Protein AF-A0A7C7IKS2-F1 (afdb_monomer)

pLDDT: mean 81.07, std 10.81, range [49.5, 95.81]

Foldseek 3Di:
DDPVVVVVCVVCVVLVQVLLCVLCVVVVKHKDWDAKDFCFPVQPPPPPPAHDAHDPVSVCVVDPPGDDTQKMKTWMWIDDDHDIWIKIWMDGPVQQFWGKIDTVVVRDIDTTRHPDSDNVVCVRVSVVVVVD

Solvent-accessible surface area (backbone atoms only — not comparable to full-atom values): 7501 Å² total; per-residue (Å²): 96,61,73,64,57,58,50,50,49,66,70,42,45,62,61,55,54,49,44,54,40,51,50,35,47,78,68,70,26,47,64,42,85,63,21,28,32,64,35,26,83,94,37,60,94,57,83,72,91,58,56,79,29,78,43,74,66,56,39,50,70,75,49,68,88,72,74,44,63,51,33,39,33,43,28,30,43,36,36,46,97,93,48,77,49,48,32,37,42,36,43,45,61,91,42,88,40,38,49,28,36,34,35,66,90,72,78,45,71,46,75,37,87,48,74,69,90,46,76,75,54,42,51,55,49,44,57,60,63,68,74,106

Mean predicted aligned error: 6.51 Å

Radius of gyration: 14.36 Å; Cα contacts (8 Å, |Δi|>4): 224; chains: 1; bounding box: 30×31×38 Å

Sequence (132 aa):
MSKQFENWLKEQDQAIREGVITKATTHNVDVKFAGYYFEDHNLWGSTGGGPVYKSFSDYDEQVPNMMFIEHVRYWFKLSYDEREFMASVHIYEASANNILFSIEELAESSVIKDKVVSESTFETFEQLLLKK

Structure (mmCIF, N/CA/C/O backbone):
data_AF-A0A7C7IKS2-F1
#
_entry.id   AF-A0A7C7IKS2-F1
#
loop_
_atom_site.group_PDB
_atom_site.id
_atom_site.type_symbol
_atom_site.label_atom_id
_atom_site.label_alt_id
_atom_site.label_comp_id
_atom_site.label_asym_id
_atom_site.label_entity_id
_atom_site.label_seq_id
_atom_site.pdbx_PDB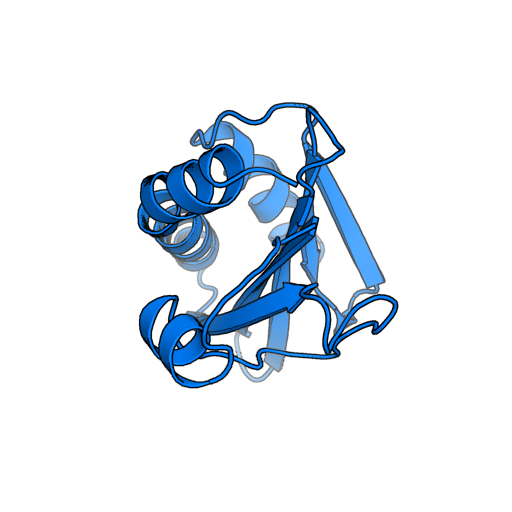_ins_code
_atom_site.Cartn_x
_atom_site.Cartn_y
_atom_site.Cartn_z
_atom_site.occupancy
_atom_site.B_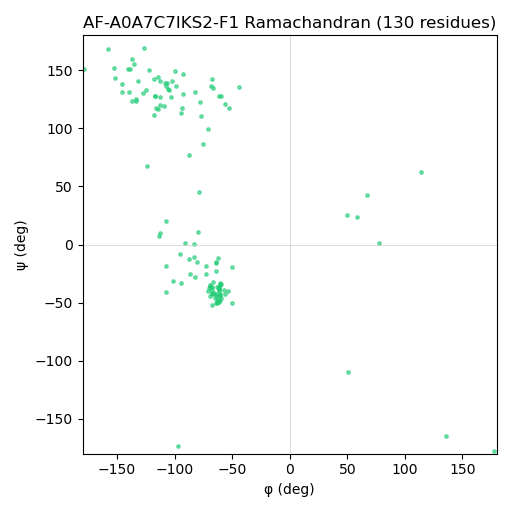iso_or_equiv
_atom_site.auth_seq_id
_atom_site.auth_comp_id
_atom_site.auth_asym_id
_atom_site.auth_atom_id
_atom_site.pdbx_PDB_model_num
ATOM 1 N N . MET A 1 1 ? 7.324 2.425 -19.497 1.00 52.69 1 MET A N 1
ATOM 2 C CA . MET A 1 1 ? 7.471 3.171 -18.231 1.00 52.69 1 MET A CA 1
ATOM 3 C C . MET A 1 1 ? 8.576 2.518 -17.386 1.00 52.69 1 MET A C 1
ATOM 5 O O . MET A 1 1 ? 8.955 1.397 -17.708 1.00 52.69 1 MET A O 1
ATOM 9 N N . SER A 1 2 ? 9.305 3.259 -16.548 1.00 63.44 2 SER A N 1
ATOM 10 C CA . SER A 1 2 ? 10.742 2.989 -16.316 1.00 63.44 2 SER A CA 1
ATOM 11 C C . SER A 1 2 ? 11.035 2.057 -15.130 1.00 63.44 2 SER A C 1
ATOM 13 O O . SER A 1 2 ? 10.409 2.157 -14.081 1.00 63.44 2 SER A O 1
ATOM 15 N N . LYS A 1 3 ? 12.095 1.238 -15.228 1.00 75.38 3 LYS A N 1
ATOM 16 C CA . LYS A 1 3 ? 12.671 0.497 -14.080 1.00 75.38 3 LYS A CA 1
ATOM 17 C C . LYS A 1 3 ? 12.944 1.379 -12.850 1.00 75.38 3 LYS A C 1
ATOM 19 O O . LYS A 1 3 ? 13.105 0.867 -11.750 1.00 75.38 3 LYS A O 1
ATOM 24 N N . GLN A 1 4 ? 13.028 2.700 -13.024 1.00 80.75 4 GLN A N 1
ATOM 25 C CA . GLN A 1 4 ? 13.237 3.639 -11.925 1.00 80.75 4 GLN A CA 1
ATOM 26 C C . GLN A 1 4 ? 12.027 3.702 -10.988 1.00 80.75 4 GLN A C 1
ATOM 28 O O . GLN A 1 4 ? 12.226 3.766 -9.780 1.00 80.75 4 GLN A O 1
ATOM 33 N N . PHE A 1 5 ? 10.795 3.649 -11.508 1.00 82.50 5 PHE A N 1
ATOM 34 C CA . PHE A 1 5 ? 9.600 3.687 -10.663 1.00 82.50 5 PHE A CA 1
ATOM 35 C C . PHE A 1 5 ? 9.443 2.405 -9.847 1.00 82.50 5 PHE A C 1
ATOM 37 O O . PHE A 1 5 ? 9.214 2.467 -8.645 1.00 82.50 5 PHE A O 1
ATOM 44 N N . GLU A 1 6 ? 9.649 1.250 -10.476 1.00 82.69 6 GLU A N 1
ATOM 45 C CA . GLU A 1 6 ? 9.646 -0.043 -9.790 1.00 82.69 6 GLU A CA 1
ATOM 46 C C . GLU A 1 6 ? 10.716 -0.106 -8.688 1.00 82.69 6 GLU A C 1
ATOM 48 O O . GLU A 1 6 ? 10.420 -0.503 -7.563 1.00 82.69 6 GLU A O 1
ATOM 53 N N . ASN A 1 7 ? 11.943 0.340 -8.977 1.00 85.62 7 ASN A N 1
ATOM 54 C CA . ASN A 1 7 ? 13.006 0.402 -7.974 1.00 85.62 7 ASN A CA 1
ATOM 55 C C . ASN A 1 7 ? 12.636 1.333 -6.816 1.00 85.62 7 ASN A C 1
ATOM 57 O O . ASN A 1 7 ? 12.790 0.956 -5.660 1.00 85.62 7 ASN A O 1
ATOM 61 N N . TRP A 1 8 ? 12.091 2.514 -7.115 1.00 86.38 8 TRP A N 1
ATOM 62 C CA . TRP A 1 8 ? 11.614 3.435 -6.088 1.00 86.38 8 TRP A CA 1
ATOM 63 C C . TRP A 1 8 ? 10.504 2.805 -5.233 1.00 86.38 8 TRP A C 1
ATOM 65 O O . TRP A 1 8 ? 10.545 2.903 -4.011 1.00 86.38 8 TRP A O 1
ATOM 75 N N . LEU A 1 9 ? 9.550 2.087 -5.836 1.00 87.44 9 LEU A N 1
ATOM 76 C CA . LEU A 1 9 ? 8.518 1.355 -5.096 1.00 87.44 9 LEU A CA 1
ATOM 77 C C . LEU A 1 9 ? 9.117 0.288 -4.176 1.00 87.44 9 LEU A C 1
ATOM 79 O O . LEU A 1 9 ? 8.702 0.182 -3.023 1.00 87.44 9 LEU A O 1
ATOM 83 N N . LYS A 1 10 ? 10.110 -0.466 -4.660 1.00 87.88 10 LYS A N 1
ATOM 84 C CA . LYS A 1 10 ? 10.846 -1.458 -3.862 1.00 87.88 10 LYS A CA 1
ATOM 85 C C . LYS A 1 10 ? 11.582 -0.799 -2.686 1.00 87.88 10 LYS A C 1
ATOM 87 O O . LYS A 1 10 ? 11.591 -1.359 -1.595 1.00 87.88 10 LYS A O 1
ATOM 92 N N . GLU A 1 11 ? 12.139 0.398 -2.875 1.00 88.94 11 GLU A N 1
ATOM 93 C CA . GLU A 1 11 ? 12.786 1.184 -1.812 1.00 88.94 11 GLU A CA 1
ATOM 94 C C . GLU A 1 11 ? 11.787 1.735 -0.778 1.00 88.94 11 GLU A C 1
ATOM 96 O O . GLU A 1 11 ? 12.094 1.763 0.412 1.00 88.94 11 GLU A O 1
ATOM 101 N N . GLN A 1 12 ? 10.592 2.162 -1.204 1.00 88.00 12 GLN A N 1
ATOM 102 C CA . GLN A 1 12 ? 9.570 2.739 -0.317 1.00 88.00 12 GLN A CA 1
ATOM 103 C C . GLN A 1 12 ? 8.636 1.704 0.326 1.00 88.00 12 GLN A C 1
ATOM 105 O O . GLN A 1 12 ? 7.892 2.042 1.247 1.00 88.00 12 GLN A O 1
ATOM 110 N N . ASP A 1 13 ? 8.651 0.456 -0.143 1.00 90.62 13 ASP A N 1
ATOM 111 C CA . ASP A 1 13 ? 7.687 -0.585 0.222 1.00 90.62 13 ASP A CA 1
ATOM 112 C C . ASP A 1 13 ? 7.499 -0.740 1.736 1.00 90.62 13 ASP A C 1
ATOM 114 O O . ASP A 1 13 ? 6.372 -0.725 2.239 1.00 90.62 13 ASP A O 1
ATOM 118 N N . GLN A 1 14 ? 8.606 -0.860 2.469 1.00 91.19 14 GLN A N 1
ATOM 119 C CA . GLN A 1 14 ? 8.561 -1.020 3.917 1.00 91.19 14 GLN A CA 1
ATOM 120 C C . GLN A 1 14 ? 7.985 0.228 4.595 1.00 91.19 14 GLN A C 1
ATOM 122 O O . GLN A 1 14 ? 7.083 0.099 5.419 1.00 91.19 14 GLN A O 1
ATOM 127 N N . ALA A 1 15 ? 8.440 1.423 4.208 1.00 89.81 15 ALA A N 1
ATOM 128 C CA . ALA A 1 15 ? 7.976 2.681 4.789 1.00 89.81 15 ALA A CA 1
ATOM 129 C C . ALA A 1 15 ? 6.468 2.900 4.568 1.00 89.81 15 ALA A C 1
ATOM 131 O O . ALA A 1 15 ? 5.764 3.320 5.485 1.00 89.81 15 ALA A O 1
ATOM 132 N N . ILE A 1 16 ? 5.950 2.560 3.381 1.00 90.31 16 ILE A N 1
ATOM 133 C CA . ILE A 1 16 ? 4.514 2.630 3.071 1.00 90.31 16 ILE A CA 1
ATOM 134 C C . ILE A 1 16 ? 3.724 1.664 3.959 1.00 90.31 16 ILE A C 1
ATOM 136 O O . ILE A 1 16 ? 2.741 2.066 4.586 1.00 90.31 16 ILE A O 1
ATOM 140 N N . ARG A 1 17 ? 4.152 0.396 4.035 1.00 93.38 17 ARG A N 1
ATOM 141 C CA . ARG A 1 17 ? 3.458 -0.629 4.830 1.00 93.38 17 ARG A CA 1
ATOM 142 C C . ARG A 1 17 ? 3.466 -0.294 6.317 1.00 93.38 17 ARG A C 1
ATOM 144 O O . ARG A 1 17 ? 2.414 -0.324 6.953 1.00 93.38 17 ARG A O 1
ATOM 151 N N . GLU A 1 18 ? 4.627 0.046 6.862 1.00 91.94 18 GLU A N 1
ATOM 152 C CA . GLU A 1 18 ? 4.785 0.357 8.282 1.00 91.94 18 GLU A CA 1
ATOM 153 C C . GLU A 1 18 ? 4.084 1.655 8.673 1.00 91.94 18 GLU A C 1
ATOM 155 O O . GLU A 1 18 ? 3.488 1.706 9.747 1.00 91.94 18 GLU A O 1
ATOM 160 N N . GLY A 1 19 ? 4.084 2.678 7.816 1.00 89.94 19 GLY A N 1
ATOM 161 C CA . GLY A 1 19 ? 3.396 3.934 8.103 1.00 89.94 19 GLY A CA 1
ATOM 162 C C . GLY A 1 19 ? 1.880 3.768 8.216 1.00 89.94 19 GLY A C 1
ATOM 163 O O . GLY A 1 19 ? 1.283 4.245 9.184 1.00 89.94 19 GLY A O 1
ATOM 164 N N . VAL A 1 20 ? 1.260 3.011 7.300 1.00 90.56 20 VAL A N 1
ATOM 165 C CA . VAL A 1 20 ? -0.171 2.659 7.391 1.00 90.56 20 VAL A CA 1
ATOM 166 C C . VAL A 1 20 ? -0.450 1.843 8.648 1.00 90.56 20 VAL A C 1
ATOM 168 O O . VAL A 1 20 ? -1.384 2.156 9.387 1.00 90.56 20 VAL A O 1
ATOM 171 N N . ILE A 1 21 ? 0.367 0.815 8.910 1.00 92.44 21 ILE A N 1
ATOM 172 C CA . ILE A 1 21 ? 0.182 -0.068 10.066 1.00 92.44 21 ILE A CA 1
ATOM 173 C C . ILE A 1 21 ? 0.277 0.726 11.373 1.00 92.44 21 ILE A C 1
ATOM 175 O O . ILE A 1 21 ? -0.594 0.621 12.236 1.00 92.44 21 ILE A O 1
ATOM 179 N N . THR A 1 22 ? 1.307 1.559 11.497 1.00 90.88 22 THR A N 1
ATOM 180 C CA . THR A 1 22 ? 1.567 2.370 12.688 1.00 90.88 22 THR A CA 1
ATOM 181 C C . THR A 1 22 ? 0.415 3.332 12.942 1.00 90.88 22 THR A C 1
ATOM 183 O O . THR A 1 22 ? -0.122 3.348 14.047 1.00 90.88 22 THR A O 1
ATOM 186 N N . LYS A 1 23 ? -0.025 4.076 11.918 1.00 89.69 23 LYS A N 1
ATOM 187 C CA . LYS A 1 23 ? -1.135 5.025 12.067 1.00 89.69 23 LYS A CA 1
ATOM 188 C C . LYS A 1 23 ? -2.476 4.358 12.334 1.00 89.69 23 LYS A C 1
ATOM 190 O O . LYS A 1 23 ? -3.247 4.884 13.114 1.00 89.69 23 LYS A O 1
ATOM 195 N N . ALA A 1 24 ? -2.785 3.207 11.747 1.00 88.44 24 ALA A N 1
ATOM 196 C CA . ALA A 1 24 ? -4.016 2.504 12.119 1.00 88.44 24 ALA A CA 1
ATOM 197 C C . ALA A 1 24 ? -3.961 2.005 13.576 1.00 88.44 24 ALA A C 1
ATOM 199 O O . ALA A 1 24 ? -4.911 2.205 14.338 1.00 88.44 24 ALA A O 1
ATOM 200 N N . THR A 1 25 ? -2.814 1.468 13.998 1.00 88.00 25 THR A N 1
ATOM 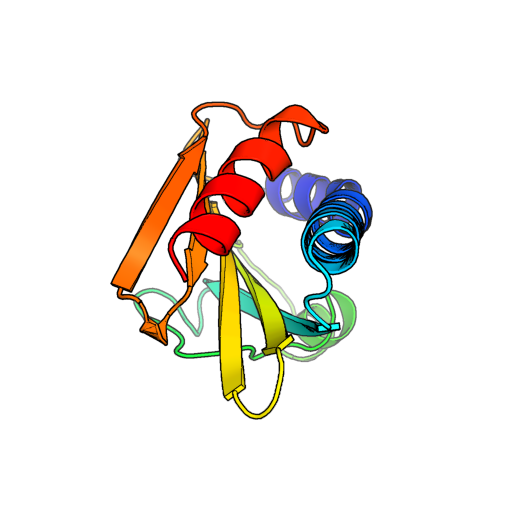201 C CA . THR A 1 25 ? -2.627 0.944 15.359 1.00 88.00 25 THR A CA 1
ATOM 202 C C . THR A 1 25 ? -2.763 2.038 16.425 1.00 88.00 25 THR A C 1
ATOM 204 O O . THR A 1 25 ? -3.362 1.793 17.471 1.00 88.00 25 THR A O 1
ATOM 207 N N . THR A 1 26 ? -2.296 3.270 16.170 1.00 88.75 26 THR A N 1
ATOM 208 C CA . THR A 1 26 ? -2.460 4.392 17.120 1.00 88.75 26 THR A CA 1
ATOM 209 C C . THR A 1 26 ? -3.920 4.796 17.349 1.00 88.75 26 THR A C 1
ATOM 211 O O . THR A 1 26 ? -4.208 5.470 18.335 1.00 88.75 26 THR A O 1
ATOM 214 N N . HIS A 1 27 ? -4.847 4.354 16.492 1.00 85.69 27 HIS A N 1
ATOM 215 C CA . HIS A 1 27 ? -6.292 4.582 16.617 1.00 85.69 27 HIS A CA 1
ATOM 216 C C . HIS A 1 27 ? -7.065 3.317 17.021 1.00 85.69 27 HIS A C 1
ATOM 218 O O . HIS A 1 27 ? -8.275 3.253 16.821 1.00 85.69 27 HIS A O 1
ATOM 224 N N . ASN A 1 28 ? -6.390 2.317 17.604 1.00 86.81 28 ASN A N 1
ATOM 225 C CA . ASN A 1 28 ? -6.968 1.020 17.982 1.00 86.81 28 ASN A CA 1
ATOM 226 C C . ASN A 1 28 ? -7.598 0.249 16.807 1.00 86.81 28 ASN A C 1
ATOM 228 O O . ASN A 1 28 ? -8.472 -0.585 17.024 1.00 86.81 28 ASN A O 1
ATOM 232 N N . VAL A 1 29 ? -7.178 0.524 15.570 1.00 89.12 29 VAL A N 1
ATOM 233 C CA . VAL A 1 29 ? -7.605 -0.232 14.391 1.00 89.12 29 VAL A CA 1
ATOM 234 C C . VAL A 1 29 ? -6.579 -1.329 14.137 1.00 89.12 29 VAL A C 1
ATOM 236 O O . VAL A 1 29 ? -5.418 -1.042 13.835 1.00 89.12 29 VAL A O 1
ATOM 239 N N . ASP A 1 30 ? -7.013 -2.583 14.221 1.00 91.94 30 ASP A N 1
ATOM 240 C CA . ASP A 1 30 ? -6.199 -3.719 13.808 1.00 91.94 30 ASP A CA 1
ATOM 241 C C . ASP A 1 30 ? -5.992 -3.658 12.296 1.00 91.94 30 ASP A C 1
ATOM 243 O O . ASP A 1 30 ? -6.918 -3.424 11.521 1.00 91.94 30 ASP A O 1
ATOM 247 N N . VAL A 1 31 ? -4.760 -3.870 11.854 1.00 93.38 31 VAL A N 1
ATOM 248 C CA . VAL A 1 31 ? -4.374 -3.671 10.458 1.00 93.38 31 VAL A CA 1
ATOM 249 C C . VAL A 1 31 ? -3.437 -4.773 10.005 1.00 93.38 31 VAL A C 1
ATOM 251 O O . VAL A 1 31 ? -2.454 -5.108 10.668 1.00 93.38 31 VAL A O 1
ATOM 254 N N . LYS A 1 32 ? -3.741 -5.358 8.848 1.00 94.50 32 LYS A N 1
ATOM 255 C CA . LYS A 1 32 ? -2.923 -6.400 8.227 1.00 94.50 32 LYS A CA 1
ATOM 256 C C . LYS A 1 32 ? -2.732 -6.096 6.756 1.00 94.50 32 LYS A C 1
ATOM 258 O O . LYS A 1 32 ? -3.700 -5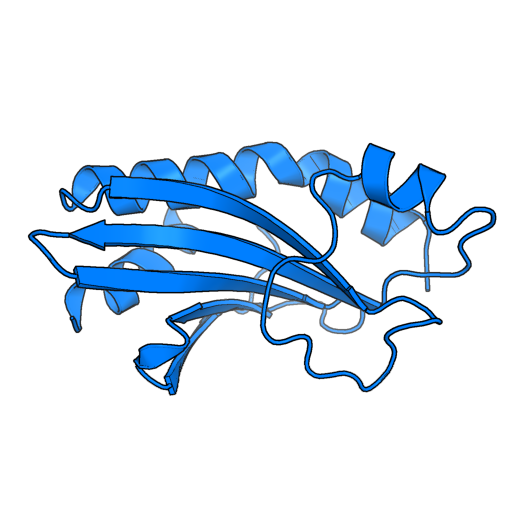.950 6.012 1.00 94.50 32 LYS A O 1
ATOM 263 N N . PHE A 1 33 ? -1.475 -6.051 6.329 1.00 95.81 33 PHE A N 1
ATOM 264 C CA . PHE A 1 33 ? -1.148 -5.973 4.914 1.00 95.81 33 PHE A CA 1
ATOM 265 C C . PHE A 1 33 ? -1.676 -7.217 4.183 1.00 95.81 33 PHE A C 1
ATOM 267 O O . PHE A 1 33 ? -1.435 -8.346 4.612 1.00 95.81 33 PHE A O 1
ATOM 274 N N . ALA A 1 34 ? -2.428 -7.003 3.106 1.00 94.69 34 ALA A N 1
ATOM 275 C CA . ALA A 1 34 ? -3.155 -8.039 2.380 1.00 94.69 34 ALA A CA 1
ATOM 276 C C . ALA A 1 34 ? -2.531 -8.379 1.019 1.00 94.69 34 ALA A C 1
ATOM 278 O O . ALA A 1 34 ? -2.813 -9.449 0.483 1.00 94.69 34 ALA A O 1
ATOM 279 N N . GLY A 1 35 ? -1.688 -7.497 0.476 1.00 94.81 35 GLY A N 1
ATOM 280 C CA . GLY A 1 35 ? -0.993 -7.702 -0.791 1.00 94.81 35 GLY A CA 1
ATOM 281 C C . GLY A 1 35 ? -1.019 -6.469 -1.689 1.00 94.81 35 GLY A C 1
ATOM 282 O O . GLY A 1 35 ? -1.338 -5.360 -1.261 1.00 94.81 35 GLY A O 1
ATOM 283 N N . TYR A 1 36 ? -0.688 -6.689 -2.952 1.00 92.88 36 TYR A N 1
ATOM 284 C CA . TYR A 1 36 ? -0.492 -5.674 -3.971 1.00 92.88 36 TYR A CA 1
ATOM 285 C C . TYR A 1 36 ? -1.418 -5.916 -5.152 1.00 92.88 36 TYR A C 1
ATOM 287 O O . TYR A 1 36 ? -1.744 -7.051 -5.497 1.00 92.88 36 TYR A O 1
ATOM 295 N N . TYR A 1 37 ? -1.786 -4.837 -5.815 1.00 91.56 37 TYR A N 1
ATOM 296 C CA . TYR A 1 37 ? -2.237 -4.849 -7.195 1.00 91.56 37 TYR A CA 1
ATOM 297 C C . TYR A 1 37 ? -1.243 -4.021 -8.003 1.00 91.56 37 TYR A C 1
ATOM 299 O O . TYR A 1 37 ? -0.963 -2.884 -7.626 1.00 91.56 37 TYR A O 1
ATOM 307 N N . PHE A 1 38 ? -0.721 -4.577 -9.090 1.00 88.50 38 PHE A N 1
ATOM 308 C CA . PHE A 1 38 ? 0.119 -3.851 -10.036 1.00 88.50 38 PHE A CA 1
ATOM 309 C C . PHE A 1 38 ? -0.656 -3.736 -11.347 1.00 88.50 38 PHE A C 1
ATOM 311 O O . PHE A 1 38 ? -1.032 -4.751 -11.928 1.00 88.50 38 PHE A O 1
ATOM 318 N N . GLU A 1 39 ? -0.925 -2.511 -11.797 1.00 84.62 39 GLU A N 1
ATOM 319 C CA . GLU A 1 39 ? -1.429 -2.270 -13.147 1.00 84.62 39 GLU A CA 1
ATOM 320 C C . GLU A 1 39 ? -0.265 -2.445 -14.123 1.00 84.62 39 GLU A C 1
ATOM 322 O O . GLU A 1 39 ? 0.502 -1.524 -14.423 1.00 84.62 39 GLU A O 1
ATOM 327 N N . ASP A 1 40 ? -0.094 -3.698 -14.518 1.00 76.00 40 ASP A N 1
ATOM 328 C CA . ASP A 1 40 ? 0.836 -4.158 -15.533 1.00 76.00 40 ASP A CA 1
ATOM 329 C C . ASP A 1 40 ? 0.116 -4.325 -16.884 1.00 76.00 40 ASP A C 1
ATOM 331 O O . ASP A 1 40 ? -1.060 -3.997 -17.036 1.00 76.00 40 ASP A O 1
ATOM 335 N N . HIS A 1 41 ? 0.808 -4.877 -17.882 1.00 70.44 41 HIS A N 1
ATOM 336 C CA . HIS A 1 41 ? 0.221 -5.139 -19.200 1.00 70.44 41 HIS A CA 1
ATOM 337 C C . HIS A 1 41 ? -1.033 -6.035 -19.150 1.00 70.44 41 HIS A C 1
ATOM 339 O O . HIS A 1 41 ? -1.978 -5.804 -19.900 1.00 70.44 41 HIS A O 1
ATOM 345 N N . ASN A 1 42 ? -1.051 -7.063 -18.297 1.00 72.50 42 ASN A N 1
ATOM 346 C CA . ASN A 1 42 ? -2.159 -8.015 -18.187 1.00 72.50 42 ASN A CA 1
ATOM 347 C C . ASN A 1 42 ? -3.385 -7.402 -17.502 1.00 72.50 42 ASN A C 1
ATOM 349 O O . ASN A 1 42 ? -4.504 -7.870 -17.713 1.00 72.50 42 ASN A O 1
ATOM 353 N N . LEU A 1 43 ? -3.172 -6.386 -16.665 1.00 75.44 43 LEU A N 1
ATOM 354 C CA . LEU A 1 43 ? -4.202 -5.770 -15.833 1.00 75.44 43 LEU A CA 1
ATOM 355 C C . LEU A 1 43 ? -4.512 -4.318 -16.224 1.00 75.44 43 LEU A C 1
ATOM 357 O O . LEU A 1 43 ? -5.292 -3.653 -15.545 1.00 75.44 43 LEU A O 1
ATOM 361 N N . TRP A 1 44 ? -3.954 -3.826 -17.330 1.00 73.06 44 TRP A N 1
ATOM 362 C CA . TRP A 1 44 ? -4.151 -2.450 -17.777 1.00 73.06 44 TRP A CA 1
ATOM 363 C C . TRP A 1 44 ? -5.631 -2.131 -18.036 1.00 73.06 44 TRP A C 1
ATOM 365 O O . TRP A 1 44 ? -6.321 -2.848 -18.764 1.00 73.06 44 TRP A O 1
ATOM 375 N N . GLY A 1 45 ? -6.134 -1.053 -17.429 1.00 66.38 45 GLY A N 1
ATOM 376 C CA . GLY A 1 45 ? -7.532 -0.636 -17.525 1.00 66.38 45 GLY A CA 1
ATOM 377 C C . GLY A 1 45 ? -8.481 -1.460 -16.652 1.00 66.38 45 GLY A C 1
ATOM 378 O O . GLY A 1 45 ? -9.686 -1.200 -16.647 1.00 66.38 45 GLY A O 1
ATOM 379 N N . SER A 1 46 ? -7.962 -2.433 -15.896 1.00 69.31 46 SER A N 1
ATOM 380 C CA . SER A 1 46 ? -8.723 -3.148 -14.879 1.00 69.31 46 SER A CA 1
ATOM 381 C C . SER A 1 46 ? -8.761 -2.332 -13.591 1.00 69.31 46 SER A C 1
ATOM 383 O O . SER A 1 46 ? -7.746 -1.883 -13.060 1.00 69.31 46 SER A O 1
ATOM 385 N N . THR A 1 47 ? -9.950 -2.163 -13.024 1.00 62.50 47 THR A N 1
ATOM 386 C CA . THR A 1 47 ? -10.091 -1.702 -11.643 1.00 62.50 47 THR A CA 1
ATOM 387 C C . THR A 1 47 ? -10.039 -2.926 -10.739 1.00 62.50 47 THR A C 1
ATOM 389 O O . THR A 1 47 ? -11.080 -3.425 -10.310 1.00 62.50 47 THR A O 1
ATOM 392 N N . GLY A 1 48 ? -8.840 -3.464 -10.499 1.00 62.38 48 GLY A N 1
ATOM 393 C CA . GLY A 1 48 ? -8.666 -4.602 -9.596 1.00 62.38 48 GLY A CA 1
ATOM 394 C C . GLY A 1 48 ? -9.316 -4.324 -8.237 1.00 62.38 48 GLY A C 1
ATOM 395 O O . GLY A 1 48 ? -8.933 -3.380 -7.549 1.00 62.38 48 GLY A O 1
ATOM 396 N N . GLY A 1 49 ? -10.317 -5.129 -7.866 1.00 70.94 49 GLY A N 1
ATOM 397 C CA . GLY A 1 49 ? -11.107 -4.955 -6.638 1.00 70.94 49 GLY A CA 1
ATOM 398 C C . GLY A 1 49 ? -10.430 -5.457 -5.358 1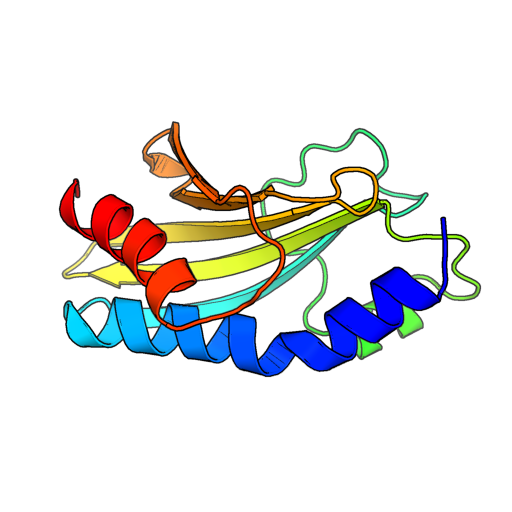.00 70.94 49 GLY A C 1
ATOM 399 O O . GLY A 1 49 ? -11.095 -5.589 -4.337 1.00 70.94 49 GLY A O 1
ATOM 400 N N . GLY A 1 50 ? -9.140 -5.802 -5.407 1.00 84.12 50 GLY A N 1
ATOM 401 C CA . GLY A 1 50 ? -8.410 -6.357 -4.269 1.00 84.12 50 GLY A CA 1
ATOM 402 C C . GLY A 1 50 ? -6.959 -6.733 -4.597 1.00 84.12 50 GLY A C 1
ATOM 403 O O . GLY A 1 50 ? -6.499 -6.505 -5.721 1.00 84.12 50 GLY A O 1
ATOM 404 N N . PRO A 1 51 ? -6.223 -7.301 -3.624 1.00 89.19 51 PRO A N 1
ATOM 405 C CA . PRO A 1 51 ? -4.846 -7.740 -3.824 1.00 89.19 51 PRO A CA 1
ATOM 406 C C . PRO A 1 51 ? -4.779 -8.940 -4.776 1.00 89.19 51 PRO A C 1
ATOM 408 O O . PRO A 1 51 ? -5.547 -9.892 -4.645 1.00 89.19 51 PRO A O 1
ATOM 411 N N . VAL A 1 52 ? -3.826 -8.899 -5.704 1.00 90.62 52 VAL A N 1
ATOM 412 C CA . VAL A 1 52 ? -3.527 -9.961 -6.679 1.00 90.62 52 VAL A CA 1
ATOM 413 C C . VAL A 1 52 ? -2.222 -10.667 -6.318 1.00 90.62 52 VAL A C 1
ATOM 415 O O . VAL A 1 52 ? -2.149 -11.891 -6.364 1.00 90.62 52 VAL A O 1
ATOM 418 N N . TYR A 1 53 ? -1.218 -9.900 -5.891 1.00 90.31 53 TYR A N 1
ATOM 419 C CA . TYR A 1 53 ? 0.127 -10.388 -5.603 1.00 90.31 53 TYR A CA 1
ATOM 420 C C . TYR A 1 53 ? 0.447 -10.248 -4.115 1.00 90.31 53 TYR A C 1
ATOM 422 O O . TYR A 1 53 ? 0.053 -9.279 -3.467 1.00 90.31 53 TYR A O 1
ATOM 430 N N . LYS A 1 54 ? 1.185 -11.195 -3.540 1.00 91.88 54 LYS A N 1
ATOM 431 C CA . LYS A 1 54 ? 1.567 -11.168 -2.115 1.00 91.88 54 LYS A CA 1
ATOM 432 C C . LYS A 1 54 ? 2.843 -10.373 -1.853 1.00 91.88 54 LYS A C 1
ATOM 434 O O . LYS A 1 54 ? 3.049 -9.903 -0.736 1.00 91.88 54 LYS A O 1
ATOM 439 N N . SER A 1 55 ? 3.710 -10.261 -2.854 1.00 90.44 55 SER A N 1
ATOM 440 C CA . SER A 1 55 ? 5.001 -9.574 -2.788 1.00 90.44 55 SER A CA 1
ATOM 441 C C . SER A 1 55 ? 5.466 -9.164 -4.186 1.00 90.44 55 SER A C 1
ATOM 443 O O . SER A 1 55 ? 4.926 -9.638 -5.185 1.00 90.44 55 SER A O 1
ATOM 445 N N . PHE A 1 56 ? 6.505 -8.329 -4.265 1.00 87.56 56 PHE A N 1
ATOM 446 C CA . PHE A 1 56 ? 7.190 -8.058 -5.534 1.00 87.56 56 PHE A CA 1
ATOM 447 C C . PHE A 1 56 ? 7.794 -9.330 -6.153 1.00 87.56 56 PHE A C 1
ATOM 449 O O . PHE A 1 56 ? 7.750 -9.481 -7.362 1.00 87.56 56 PHE A O 1
ATOM 456 N N . SER A 1 57 ? 8.292 -10.275 -5.342 1.00 89.06 57 SER A N 1
ATOM 457 C CA . SER A 1 57 ? 8.822 -11.552 -5.855 1.00 89.06 57 SER A CA 1
ATOM 458 C C . SER A 1 57 ? 7.724 -12.426 -6.462 1.00 89.06 57 SER A C 1
ATOM 460 O O . SER A 1 57 ? 7.920 -13.006 -7.520 1.00 89.06 57 SER A O 1
ATOM 462 N N . ASP A 1 58 ? 6.563 -12.499 -5.804 1.00 89.94 58 ASP A N 1
ATOM 463 C CA . ASP A 1 58 ? 5.391 -13.232 -6.304 1.00 89.94 58 ASP A CA 1
ATOM 464 C C . ASP A 1 58 ? 4.907 -12.650 -7.640 1.00 89.94 58 ASP A C 1
ATOM 466 O O . ASP A 1 58 ? 4.560 -13.377 -8.566 1.00 89.94 58 ASP A O 1
ATOM 470 N N . TYR A 1 59 ? 4.956 -11.326 -7.764 1.00 87.50 59 TYR A N 1
ATOM 471 C CA . TYR A 1 59 ? 4.700 -10.642 -9.022 1.00 87.50 59 TYR A CA 1
ATOM 472 C C . TYR A 1 59 ? 5.738 -10.973 -10.109 1.00 87.50 59 TYR A C 1
ATOM 474 O O . TYR A 1 59 ? 5.352 -11.373 -11.208 1.00 87.50 59 TYR A O 1
ATOM 482 N N . ASP A 1 60 ? 7.035 -10.872 -9.799 1.00 85.62 60 ASP A N 1
ATOM 483 C CA . ASP A 1 60 ? 8.133 -11.141 -10.741 1.00 85.62 60 ASP A CA 1
ATOM 484 C C . ASP A 1 60 ? 8.092 -12.594 -11.274 1.00 85.62 60 ASP A C 1
ATOM 486 O O . ASP A 1 60 ? 8.417 -12.849 -12.437 1.00 85.62 60 ASP A O 1
ATOM 490 N N . GLU A 1 61 ? 7.658 -13.552 -10.445 1.00 88.94 61 GLU A N 1
ATOM 491 C CA . GLU A 1 61 ? 7.464 -14.959 -10.824 1.00 88.94 61 GLU A CA 1
ATOM 492 C C . GLU A 1 61 ? 6.263 -15.167 -11.760 1.00 88.94 61 GLU A C 1
ATOM 494 O O . GLU A 1 61 ? 6.337 -15.969 -12.695 1.00 88.94 61 GLU A O 1
ATOM 499 N N . GLN A 1 62 ? 5.157 -14.457 -11.519 1.00 85.69 62 GLN A N 1
ATOM 500 C CA . GLN A 1 62 ? 3.915 -14.600 -12.286 1.00 85.69 62 GLN A CA 1
ATOM 501 C C . GLN A 1 62 ? 3.925 -13.816 -13.605 1.00 85.69 62 GLN A C 1
ATOM 503 O O . GLN A 1 62 ? 3.266 -14.225 -14.565 1.00 85.69 62 GLN A O 1
ATOM 508 N N . VAL A 1 63 ? 4.678 -12.715 -13.679 1.00 84.12 63 VAL A N 1
ATOM 509 C CA . VAL A 1 63 ? 4.764 -11.840 -14.859 1.00 84.12 63 VAL A CA 1
ATOM 510 C C . VAL A 1 63 ? 6.227 -11.693 -15.314 1.00 84.12 63 VAL A C 1
ATOM 512 O O . VAL A 1 63 ? 6.815 -10.610 -15.243 1.00 84.12 63 VAL A O 1
ATOM 515 N N . PRO A 1 64 ? 6.854 -12.778 -15.813 1.00 73.75 64 PRO A N 1
ATOM 516 C CA . PRO A 1 64 ? 8.243 -12.737 -16.251 1.00 73.75 64 PRO A CA 1
ATOM 517 C C . PRO A 1 64 ? 8.405 -11.865 -17.507 1.00 73.75 64 PRO A C 1
ATOM 519 O O . PRO A 1 64 ? 7.594 -11.920 -18.429 1.00 73.75 64 PRO A O 1
ATOM 522 N N . ASN A 1 65 ? 9.514 -11.121 -17.596 1.00 67.38 65 ASN A N 1
ATOM 523 C CA . ASN A 1 65 ? 9.837 -10.195 -18.703 1.00 67.38 65 ASN A CA 1
ATOM 524 C C . ASN A 1 65 ? 8.922 -8.965 -18.801 1.00 67.38 65 ASN A C 1
ATOM 526 O O . ASN A 1 65 ? 8.517 -8.523 -19.877 1.00 67.38 65 ASN A O 1
ATOM 530 N N . MET A 1 66 ? 8.650 -8.403 -17.638 1.00 66.44 66 MET A N 1
ATOM 531 C CA . MET A 1 66 ? 7.970 -7.145 -17.407 1.00 66.44 66 MET A CA 1
ATOM 532 C C . MET A 1 66 ? 8.420 -5.995 -18.329 1.00 66.44 66 MET A C 1
ATOM 534 O O . MET A 1 66 ? 9.617 -5.762 -18.520 1.00 66.44 66 MET A O 1
ATOM 538 N N . MET A 1 67 ? 7.456 -5.231 -18.861 1.00 63.66 67 MET A N 1
ATOM 539 C CA . MET A 1 67 ? 7.755 -3.999 -19.603 1.00 63.66 67 MET A CA 1
ATOM 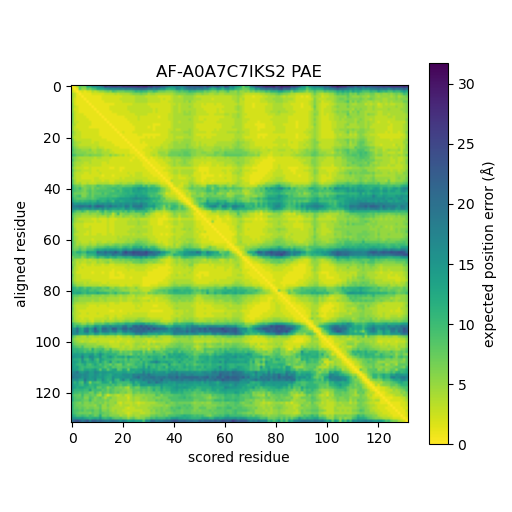540 C C . MET A 1 67 ? 7.527 -2.716 -18.789 1.00 63.66 67 MET A C 1
ATOM 542 O O . MET A 1 67 ? 8.258 -1.760 -19.052 1.00 63.66 67 MET A O 1
ATOM 546 N N . PHE A 1 68 ? 6.569 -2.655 -17.841 1.00 73.12 68 PHE A N 1
ATOM 547 C CA . PHE A 1 68 ? 6.332 -1.489 -16.960 1.00 73.12 68 PHE A CA 1
ATOM 548 C C . PHE A 1 68 ? 5.191 -1.693 -15.928 1.00 73.12 68 PHE A C 1
ATOM 550 O O . PHE A 1 68 ? 4.240 -2.408 -16.230 1.00 73.12 68 PHE A O 1
ATOM 557 N N . ILE A 1 69 ? 5.265 -1.020 -14.762 1.00 79.75 69 ILE A N 1
ATOM 558 C CA . ILE A 1 69 ? 4.134 -0.782 -13.825 1.00 79.75 69 ILE A CA 1
ATOM 559 C C . ILE A 1 69 ? 3.676 0.659 -14.010 1.00 79.75 69 ILE A C 1
ATOM 561 O O . ILE A 1 69 ? 4.499 1.558 -13.877 1.00 79.75 69 ILE A O 1
ATOM 565 N N . GLU A 1 70 ? 2.389 0.896 -14.257 1.00 80.69 70 GLU A N 1
ATOM 566 C CA . GLU A 1 70 ? 1.849 2.266 -14.342 1.00 80.69 70 GLU A CA 1
ATOM 567 C C . GLU A 1 70 ? 1.269 2.745 -13.004 1.00 80.69 70 GLU A C 1
ATOM 569 O O . GLU A 1 70 ? 1.347 3.928 -12.651 1.00 80.69 70 GLU A O 1
ATOM 574 N N . HIS A 1 71 ? 0.709 1.802 -12.246 1.00 86.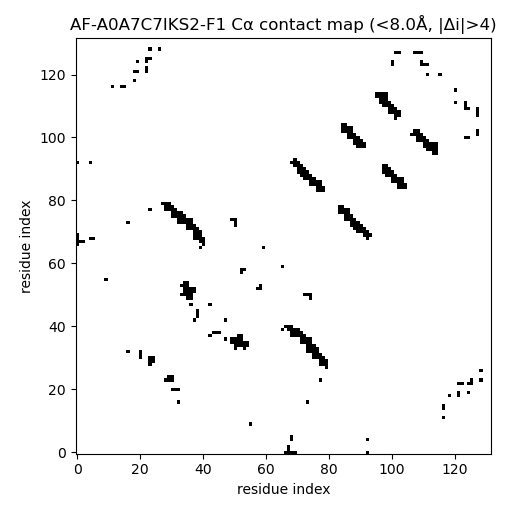69 71 HIS A N 1
ATOM 575 C CA . HIS A 1 71 ? 0.006 2.021 -10.989 1.00 86.69 71 HIS A CA 1
ATOM 576 C C . HIS A 1 71 ? 0.240 0.845 -10.043 1.00 86.69 71 HIS A C 1
ATOM 578 O O . HIS A 1 71 ? 0.183 -0.314 -10.446 1.00 86.69 71 HIS A O 1
ATOM 584 N N . VAL A 1 72 ? 0.463 1.134 -8.765 1.00 89.06 72 VAL A N 1
ATOM 585 C CA . VAL A 1 72 ? 0.402 0.139 -7.691 1.00 89.06 72 VAL A CA 1
ATOM 586 C C . VAL A 1 72 ? -0.689 0.497 -6.690 1.00 89.06 72 VAL A C 1
ATOM 588 O O . VAL A 1 72 ? -0.861 1.667 -6.339 1.00 89.06 72 VAL A O 1
ATOM 591 N N . ARG A 1 73 ? -1.383 -0.523 -6.179 1.00 91.19 73 ARG A N 1
ATOM 592 C CA . ARG A 1 73 ? -2.199 -0.435 -4.966 1.00 91.19 73 ARG A CA 1
ATOM 593 C C . ARG A 1 73 ? -1.656 -1.363 -3.892 1.00 91.19 73 ARG A C 1
ATOM 595 O O . ARG A 1 73 ? -1.508 -2.559 -4.131 1.00 91.19 73 ARG A O 1
ATOM 602 N N . TYR A 1 74 ? -1.418 -0.824 -2.708 1.00 93.44 74 TYR A N 1
ATOM 603 C CA . TYR A 1 74 ? -1.144 -1.590 -1.496 1.00 93.44 74 TYR A CA 1
ATOM 604 C C . TYR A 1 74 ? -2.463 -1.814 -0.775 1.00 93.44 74 TYR A C 1
ATOM 606 O O . TYR A 1 74 ? -3.181 -0.849 -0.539 1.00 93.44 74 TYR A O 1
ATOM 614 N N . TRP A 1 75 ? -2.771 -3.050 -0.406 1.00 94.50 75 TRP A N 1
ATOM 615 C CA . TRP A 1 75 ? -4.032 -3.406 0.234 1.00 94.50 75 TRP A CA 1
ATOM 616 C C . TRP A 1 75 ? -3.838 -3.724 1.710 1.00 94.50 75 TRP A C 1
ATOM 618 O O . TRP A 1 75 ? -2.919 -4.457 2.083 1.00 94.50 75 TRP A O 1
ATOM 628 N N . PHE A 1 76 ? -4.737 -3.217 2.546 1.00 94.44 76 PHE A N 1
ATOM 629 C CA . PHE A 1 76 ? -4.715 -3.410 3.989 1.00 94.44 76 PHE A CA 1
ATOM 630 C C . PHE A 1 76 ? -6.107 -3.780 4.482 1.00 94.44 76 PHE A C 1
ATOM 632 O O . PHE A 1 76 ? -7.063 -3.029 4.304 1.00 94.44 76 PHE A O 1
ATOM 639 N N . LYS A 1 77 ? -6.204 -4.926 5.152 1.00 94.12 77 LYS A N 1
ATOM 640 C CA . LYS A 1 77 ? -7.395 -5.283 5.919 1.00 94.12 77 LYS A CA 1
ATOM 641 C C . LYS A 1 77 ? -7.365 -4.514 7.225 1.00 94.12 77 LYS A C 1
ATOM 643 O O . LYS A 1 77 ? -6.394 -4.636 7.972 1.00 94.12 77 LYS A O 1
ATOM 648 N N . LEU A 1 78 ? -8.407 -3.734 7.465 1.00 92.06 78 LEU A N 1
ATOM 649 C CA . LEU A 1 78 ? -8.637 -3.017 8.707 1.00 92.06 78 LEU A CA 1
ATOM 650 C C . LEU A 1 78 ? -9.746 -3.727 9.478 1.00 92.06 78 LEU A C 1
ATOM 652 O O . LEU A 1 78 ? -10.790 -4.020 8.901 1.00 92.06 78 LEU A O 1
ATOM 656 N N . SER A 1 79 ? -9.545 -3.948 10.769 1.00 90.31 79 SER A N 1
ATOM 657 C CA . SER A 1 79 ? -10.539 -4.519 11.670 1.00 90.31 79 SER A CA 1
ATOM 658 C C . SER A 1 79 ? -10.686 -3.605 12.884 1.00 90.31 79 SER A C 1
ATOM 660 O O . SER A 1 79 ? -9.700 -3.183 13.484 1.00 90.31 79 SER A O 1
ATOM 662 N N . TYR A 1 80 ? -11.919 -3.254 13.226 1.00 83.19 80 TYR A N 1
ATOM 663 C CA . TYR A 1 80 ? -12.233 -2.489 14.431 1.00 83.19 80 TYR A CA 1
ATOM 664 C C . TYR A 1 80 ? -13.577 -2.963 14.971 1.00 83.19 80 TYR A C 1
ATOM 666 O O . TYR A 1 80 ? -14.543 -3.085 14.211 1.00 83.19 80 TYR A O 1
ATOM 674 N N . ASP A 1 81 ? -13.622 -3.249 16.270 1.00 83.81 81 ASP A N 1
ATOM 675 C CA . ASP A 1 81 ? -14.716 -3.971 16.917 1.00 83.81 81 ASP A CA 1
ATOM 676 C C . ASP A 1 81 ? -15.048 -5.284 16.172 1.00 83.81 81 ASP A C 1
ATOM 678 O O . ASP A 1 81 ? -14.253 -6.222 16.164 1.00 83.81 81 ASP A O 1
ATOM 682 N N . GLU A 1 82 ? -16.210 -5.338 15.513 1.00 84.44 82 GLU A N 1
ATOM 683 C CA . GLU A 1 82 ? -16.720 -6.481 14.741 1.00 84.44 82 GLU A CA 1
ATOM 684 C C . GLU A 1 82 ? -16.799 -6.193 13.229 1.00 84.44 82 GLU A C 1
ATOM 686 O O . GLU A 1 82 ? -17.406 -6.958 12.477 1.00 84.44 82 GLU A O 1
ATOM 691 N N . ARG A 1 83 ? -16.233 -5.071 12.761 1.00 84.06 83 ARG A N 1
ATOM 692 C CA . ARG A 1 83 ? -16.288 -4.663 11.349 1.00 84.06 83 ARG A CA 1
ATOM 693 C C . ARG A 1 83 ? -14.933 -4.820 10.681 1.00 84.06 83 ARG A C 1
ATOM 695 O O . ARG A 1 83 ? -13.904 -4.443 11.242 1.00 84.06 83 ARG A O 1
ATOM 702 N N . GLU A 1 84 ? -14.959 -5.311 9.448 1.00 88.81 84 GLU A N 1
ATOM 703 C CA . GLU A 1 84 ? -13.797 -5.376 8.570 1.00 88.81 84 GLU A CA 1
ATOM 704 C C . GLU A 1 84 ? -13.983 -4.435 7.381 1.00 88.81 84 GLU A C 1
ATOM 706 O O . GLU A 1 84 ? -15.077 -4.326 6.826 1.00 88.81 84 GLU A O 1
ATOM 711 N N . PHE A 1 85 ? -12.900 -3.767 7.000 1.00 88.50 85 PHE A N 1
ATOM 712 C CA . PHE A 1 85 ? -12.840 -2.856 5.865 1.00 88.50 85 PHE A CA 1
ATOM 713 C C . PHE A 1 85 ? -11.558 -3.083 5.081 1.00 88.50 85 PHE A C 1
ATOM 715 O O . PHE A 1 85 ? -10.556 -3.576 5.613 1.00 88.50 85 PHE A O 1
ATOM 722 N N . MET A 1 86 ? -11.561 -2.639 3.836 1.00 90.81 86 MET A N 1
ATOM 723 C CA . MET A 1 86 ? -10.393 -2.639 2.991 1.00 90.81 86 MET A CA 1
ATOM 724 C C . MET A 1 86 ? -9.911 -1.209 2.775 1.00 90.81 86 MET A C 1
ATOM 726 O O . MET A 1 86 ? -10.611 -0.365 2.221 1.00 90.81 86 MET A O 1
ATOM 730 N N . ALA A 1 87 ? -8.684 -0.938 3.205 1.00 91.31 87 ALA A N 1
ATOM 731 C CA . ALA A 1 87 ? -7.982 0.275 2.831 1.00 91.31 87 ALA A CA 1
ATOM 732 C C . ALA A 1 87 ? -6.992 -0.011 1.710 1.00 91.31 87 ALA A C 1
ATOM 734 O O . ALA A 1 87 ? -6.411 -1.100 1.636 1.00 91.31 87 ALA A O 1
ATOM 735 N N . SER A 1 88 ? -6.761 0.989 0.866 1.00 91.62 88 SER A N 1
ATOM 736 C CA . SER A 1 88 ? -5.711 0.899 -0.132 1.00 91.62 88 SER A CA 1
ATOM 737 C C . SER A 1 88 ? -4.908 2.1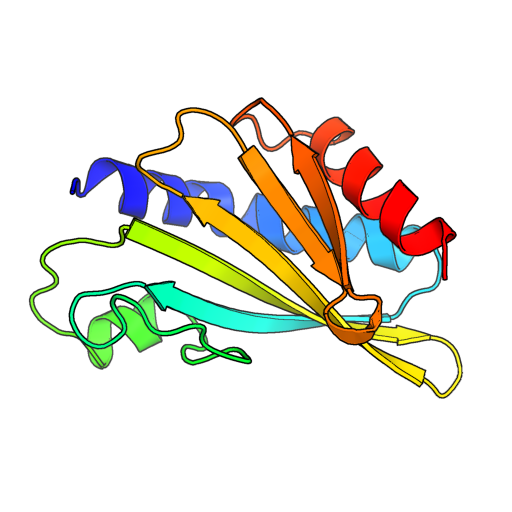84 -0.302 1.00 91.62 88 SER A C 1
ATOM 739 O O . SER A 1 88 ? -5.381 3.289 -0.035 1.00 91.62 88 SER A O 1
ATOM 741 N N . VAL A 1 89 ? -3.645 2.013 -0.698 1.00 91.44 89 VAL A N 1
ATOM 742 C CA . VAL A 1 89 ? -2.711 3.100 -1.018 1.00 91.44 89 VAL A CA 1
ATOM 743 C C . VAL A 1 89 ? -2.347 3.005 -2.484 1.00 91.44 89 VAL A C 1
ATOM 745 O O . VAL A 1 89 ? -1.759 2.014 -2.906 1.00 91.44 89 VAL A O 1
ATOM 748 N N . HIS A 1 90 ? -2.687 4.026 -3.256 1.00 89.44 90 HIS A N 1
ATOM 749 C CA . HIS A 1 90 ? -2.521 4.082 -4.702 1.00 89.44 90 HIS A CA 1
ATOM 750 C C . HIS A 1 90 ? -1.349 4.983 -5.049 1.00 89.44 90 HIS A C 1
ATOM 752 O O . HIS A 1 90 ? -1.268 6.108 -4.554 1.00 89.44 90 HIS A O 1
ATOM 758 N N . ILE A 1 91 ? -0.473 4.513 -5.934 1.00 87.94 91 ILE A N 1
ATOM 759 C CA . ILE A 1 91 ? 0.668 5.293 -6.415 1.00 87.94 91 ILE A CA 1
ATOM 760 C C . ILE A 1 91 ? 0.814 5.115 -7.923 1.00 87.94 91 ILE A C 1
ATOM 762 O O . ILE A 1 91 ? 0.971 3.997 -8.406 1.00 87.94 91 ILE A O 1
ATOM 766 N N . TYR A 1 92 ? 0.791 6.228 -8.655 1.00 85.81 92 TYR A N 1
ATOM 767 C CA . TYR A 1 92 ? 0.881 6.266 -10.117 1.00 85.81 92 TYR A CA 1
ATOM 768 C C . TYR A 1 92 ? 2.256 6.779 -10.568 1.00 85.81 92 TYR A C 1
ATOM 770 O O . TYR A 1 92 ? 2.756 7.764 -10.017 1.00 85.81 92 TYR A O 1
ATOM 778 N N . GLU A 1 93 ? 2.851 6.174 -11.601 1.00 80.19 93 GLU A N 1
ATOM 779 C CA . GLU A 1 93 ? 4.139 6.633 -12.150 1.00 80.19 93 GLU A CA 1
ATOM 780 C C . GLU A 1 93 ? 3.995 8.005 -12.819 1.00 80.19 93 GLU A C 1
ATOM 782 O O . GLU A 1 93 ? 4.722 8.946 -12.480 1.00 80.19 93 GLU A O 1
ATOM 787 N N . ALA A 1 94 ? 3.014 8.125 -13.725 1.00 75.25 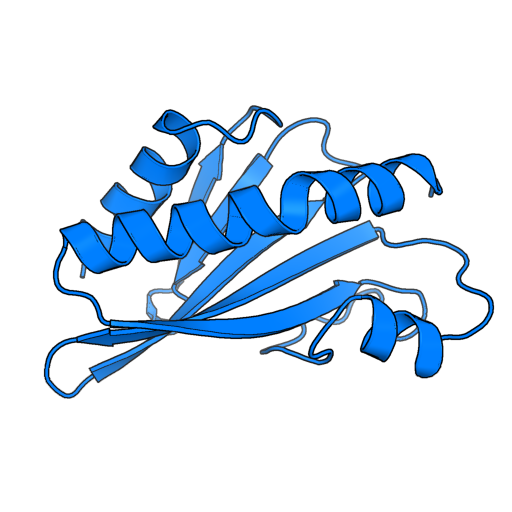94 ALA A N 1
ATOM 788 C CA . ALA A 1 94 ? 2.760 9.311 -14.549 1.00 75.25 94 ALA A CA 1
ATOM 789 C C . ALA A 1 94 ? 2.358 10.554 -13.736 1.00 75.25 94 ALA A C 1
ATOM 791 O O . ALA A 1 94 ? 2.424 11.681 -14.228 1.00 75.25 94 ALA A O 1
ATOM 792 N N . SER A 1 95 ? 1.964 10.360 -12.478 1.00 65.62 95 SER A N 1
ATOM 793 C CA . SER A 1 95 ? 1.679 11.448 -11.558 1.00 65.62 95 SER A CA 1
ATOM 794 C C . SER A 1 95 ? 2.934 11.737 -10.741 1.00 65.62 95 SER A C 1
ATOM 796 O O . SER A 1 95 ? 3.360 10.915 -9.936 1.00 65.62 95 SER A O 1
ATOM 798 N N . ALA A 1 96 ? 3.551 12.911 -10.914 1.00 49.50 96 ALA A N 1
ATOM 799 C CA . ALA A 1 96 ? 4.734 13.310 -10.136 1.00 49.50 96 ALA A CA 1
ATOM 800 C C . ALA A 1 96 ? 4.458 13.429 -8.623 1.00 49.50 96 ALA A C 1
ATOM 802 O O . ALA A 1 96 ? 5.398 13.497 -7.847 1.00 49.50 96 ALA A O 1
ATOM 803 N N . ASN A 1 97 ? 3.183 13.394 -8.237 1.00 56.78 97 ASN A N 1
ATOM 804 C CA . ASN A 1 97 ? 2.611 13.607 -6.915 1.00 56.78 97 ASN A CA 1
ATOM 805 C C . ASN A 1 97 ? 1.298 12.815 -6.833 1.00 56.78 97 ASN A C 1
ATOM 807 O O . ASN A 1 97 ? 0.655 12.709 -7.873 1.00 56.78 97 ASN A O 1
ATOM 811 N N . ASN A 1 98 ? 0.860 12.363 -5.651 1.00 68.94 98 ASN A N 1
ATOM 812 C CA . ASN A 1 98 ? -0.456 11.756 -5.341 1.00 68.94 98 ASN A CA 1
ATOM 813 C C . ASN A 1 98 ? -0.418 10.291 -4.927 1.00 68.94 98 ASN A C 1
ATOM 815 O O . ASN A 1 98 ? -1.060 9.449 -5.550 1.00 68.94 98 ASN A O 1
ATOM 819 N N . ILE A 1 99 ? 0.260 10.021 -3.807 1.00 79.25 99 ILE A N 1
ATOM 820 C CA . ILE A 1 99 ? -0.159 8.913 -2.944 1.00 79.25 99 ILE A CA 1
ATOM 821 C C . ILE A 1 99 ? -1.628 9.174 -2.585 1.00 79.25 99 ILE A C 1
ATOM 823 O O . ILE A 1 99 ? -1.962 10.241 -2.057 1.00 79.25 99 ILE A O 1
ATOM 827 N N . LEU A 1 100 ? -2.506 8.238 -2.933 1.00 84.44 100 LEU A N 1
ATOM 828 C CA . LEU A 1 100 ? -3.928 8.302 -2.613 1.00 84.44 100 LEU A CA 1
ATOM 829 C C . LEU A 1 100 ? -4.261 7.202 -1.618 1.00 84.44 100 LEU A C 1
ATOM 831 O O . LEU A 1 100 ? -3.972 6.035 -1.857 1.00 84.44 100 LEU A O 1
ATOM 835 N N . PHE A 1 101 ? -4.879 7.587 -0.513 1.00 86.25 101 PHE A N 1
ATOM 836 C CA . PHE A 1 101 ? -5.439 6.663 0.460 1.00 86.25 101 PHE A CA 1
ATOM 837 C C . PHE A 1 101 ? -6.934 6.530 0.205 1.00 86.25 101 PHE A C 1
ATOM 839 O O . PHE A 1 101 ? -7.603 7.545 0.008 1.00 86.25 101 PHE A O 1
ATOM 846 N N . SER A 1 102 ? -7.462 5.314 0.244 1.00 85.12 102 SER A N 1
ATOM 847 C CA . SER A 1 102 ? -8.901 5.053 0.200 1.00 85.12 102 SER A CA 1
ATOM 848 C C . SER A 1 102 ? -9.314 4.019 1.236 1.00 85.12 102 SER A C 1
ATOM 850 O O . SER A 1 102 ? -8.509 3.191 1.667 1.00 85.12 102 SER A O 1
ATOM 852 N N . ILE A 1 103 ? -10.583 4.086 1.636 1.00 82.75 103 ILE A N 1
ATOM 853 C CA . ILE A 1 103 ? -11.293 3.000 2.316 1.00 82.75 103 ILE A CA 1
ATOM 854 C C . ILE A 1 103 ? -12.442 2.623 1.389 1.00 82.75 103 ILE A C 1
ATOM 856 O O . ILE A 1 103 ? -13.350 3.429 1.176 1.00 82.75 103 ILE A O 1
ATOM 860 N N . GLU A 1 104 ? -12.371 1.435 0.797 1.00 80.56 104 GLU A N 1
ATOM 861 C CA . GLU A 1 104 ? -13.211 1.066 -0.346 1.00 80.56 104 GLU A CA 1
ATOM 862 C C . GLU A 1 104 ? -14.702 1.089 0.001 1.00 80.56 104 GLU A C 1
ATOM 864 O O . GLU A 1 104 ? -15.522 1.562 -0.784 1.00 80.56 104 GLU A O 1
ATOM 869 N N . GLU A 1 105 ? -15.061 0.648 1.206 1.00 76.12 105 GLU A N 1
ATOM 870 C CA . GLU A 1 105 ? -16.449 0.580 1.666 1.00 76.12 105 GLU A CA 1
ATOM 871 C C . GLU A 1 105 ? -17.058 1.955 1.976 1.00 76.12 105 GLU A C 1
ATOM 873 O O . GLU A 1 105 ? -18.280 2.079 2.038 1.00 76.12 105 GLU A O 1
ATOM 878 N N . LEU A 1 106 ? -16.233 2.990 2.165 1.00 67.94 106 LEU A N 1
ATOM 879 C CA . LEU A 1 106 ? -16.699 4.352 2.445 1.00 67.94 106 LEU A CA 1
ATOM 880 C C . LEU A 1 106 ? -16.799 5.212 1.179 1.00 67.94 106 LEU A C 1
ATOM 882 O O . LEU A 1 106 ? -17.307 6.328 1.246 1.00 67.94 106 LEU A O 1
ATOM 886 N N . ALA A 1 107 ? -16.304 4.719 0.035 1.00 72.81 107 ALA A N 1
ATOM 887 C CA . ALA A 1 107 ? -16.116 5.502 -1.191 1.00 72.81 107 ALA A CA 1
ATOM 888 C C . ALA A 1 107 ? -15.368 6.836 -0.954 1.00 72.81 107 ALA A C 1
ATOM 890 O O . ALA A 1 107 ? -15.508 7.792 -1.720 1.00 72.81 107 ALA A O 1
ATOM 891 N N . GLU A 1 108 ? -14.560 6.899 0.108 1.00 71.25 108 GLU A N 1
ATOM 892 C CA . GLU A 1 108 ? -13.775 8.069 0.480 1.00 71.25 108 GLU A CA 1
ATOM 893 C C . GLU A 1 108 ? -12.316 7.891 0.070 1.00 71.25 108 GLU A C 1
ATOM 895 O O . GLU A 1 108 ? -11.728 6.816 0.215 1.00 71.25 108 GLU A O 1
ATOM 900 N N . SER A 1 109 ? -11.718 8.978 -0.417 1.00 73.50 109 SER A N 1
ATOM 901 C CA . SER A 1 109 ? -10.295 9.031 -0.723 1.00 73.50 109 SER A CA 1
ATOM 902 C C . SER A 1 109 ? -9.684 10.367 -0.331 1.00 73.50 109 SER A C 1
ATOM 904 O O . SER A 1 109 ? -10.347 11.407 -0.346 1.00 73.50 109 SER A O 1
ATOM 906 N N . SER A 1 110 ? -8.398 10.328 -0.001 1.00 73.00 110 SER A N 1
ATOM 907 C CA . SER A 1 110 ? -7.593 11.507 0.296 1.00 73.00 110 SER A CA 1
ATOM 908 C C . SER A 1 110 ? -6.278 11.448 -0.469 1.00 73.00 110 SER A C 1
ATOM 910 O O . SER A 1 110 ? -5.677 10.384 -0.612 1.00 73.00 110 SER A O 1
ATOM 912 N N . VAL A 1 111 ? -5.834 12.600 -0.971 1.00 72.38 111 VAL A N 1
ATOM 913 C CA . VAL A 1 111 ? -4.749 12.701 -1.955 1.00 72.38 111 VAL A CA 1
ATOM 914 C C . VAL A 1 111 ? -3.648 13.626 -1.463 1.00 72.38 111 VAL A C 1
ATOM 916 O O . VAL A 1 111 ? -3.931 14.750 -1.051 1.00 72.38 111 VAL A O 1
ATOM 919 N N . ILE A 1 112 ? -2.394 13.191 -1.585 1.00 66.75 112 ILE A N 1
ATOM 920 C CA . ILE A 1 112 ? -1.229 13.977 -1.163 1.00 66.75 112 ILE A CA 1
ATOM 921 C C . ILE A 1 112 ? -0.382 14.360 -2.358 1.00 66.75 112 ILE A C 1
ATOM 923 O O . ILE A 1 112 ? 0.232 13.511 -2.998 1.00 66.75 112 ILE A O 1
ATOM 927 N N . LYS A 1 113 ? -0.275 15.665 -2.607 1.00 62.53 113 LYS A N 1
ATOM 928 C CA . LYS A 1 113 ? 0.491 16.213 -3.729 1.00 62.53 113 LYS A CA 1
ATOM 929 C C . LYS A 1 113 ? 2.005 16.254 -3.484 1.00 62.53 113 LYS A C 1
ATOM 931 O O . LYS A 1 113 ? 2.636 17.256 -3.797 1.00 62.53 113 LYS A O 1
ATOM 936 N N . ASP A 1 114 ? 2.563 15.174 -2.949 1.00 58.91 114 ASP A N 1
ATOM 937 C CA . ASP A 1 114 ? 3.996 14.988 -2.719 1.00 58.91 114 ASP A CA 1
ATOM 938 C C . ASP A 1 114 ? 4.343 13.484 -2.775 1.00 58.91 114 ASP A C 1
ATOM 940 O O . ASP A 1 114 ? 3.529 12.647 -2.376 1.00 58.91 114 ASP A O 1
ATOM 944 N N . LYS A 1 115 ? 5.514 13.128 -3.317 1.00 56.38 115 LYS A N 1
ATOM 945 C CA . LYS A 1 115 ? 6.041 11.746 -3.364 1.00 56.38 115 LYS A CA 1
ATOM 946 C C . LYS A 1 115 ? 6.909 11.401 -2.153 1.00 56.38 115 LYS A C 1
ATOM 948 O O . LYS A 1 115 ? 7.442 10.297 -2.083 1.00 56.38 115 LYS A O 1
ATOM 953 N N . VAL A 1 116 ? 7.075 12.314 -1.202 1.00 59.00 116 VAL A N 1
ATOM 954 C CA . VAL A 1 116 ? 7.809 12.013 0.028 1.00 59.00 116 VAL A CA 1
ATOM 955 C C . VAL A 1 116 ? 6.922 11.189 0.955 1.00 59.00 116 VAL A C 1
ATOM 957 O O . VAL A 1 116 ? 5.967 11.710 1.514 1.00 59.00 116 VAL A O 1
ATOM 960 N N . VAL A 1 117 ? 7.259 9.912 1.149 1.00 61.69 117 VAL A N 1
ATOM 961 C CA . VAL A 1 117 ? 6.689 9.098 2.229 1.00 61.69 117 VAL A CA 1
ATOM 962 C C . VAL A 1 117 ? 7.262 9.615 3.551 1.00 61.69 117 VAL A C 1
ATOM 964 O O . VAL A 1 117 ? 8.401 9.332 3.911 1.00 61.69 117 VAL A O 1
ATOM 967 N N . SER A 1 118 ? 6.483 10.430 4.251 1.00 66.12 118 SER A N 1
ATOM 968 C CA . SER A 1 118 ? 6.821 11.036 5.546 1.00 66.12 118 SER A CA 1
ATOM 969 C C . SER A 1 118 ? 5.732 10.751 6.577 1.00 66.12 118 SER A C 1
ATOM 971 O O . SER A 1 118 ? 4.624 10.354 6.225 1.00 66.12 118 SER A O 1
ATOM 973 N N . GLU A 1 119 ? 5.983 11.029 7.857 1.00 66.44 119 GLU A N 1
ATOM 974 C CA . GLU A 1 119 ? 4.933 10.946 8.887 1.00 66.44 119 GLU A CA 1
ATOM 975 C C . GLU A 1 119 ? 3.684 11.774 8.533 1.00 66.44 119 GLU A C 1
ATOM 977 O O . GLU A 1 119 ? 2.564 11.282 8.681 1.00 66.44 119 GLU A O 1
ATOM 982 N N . SER A 1 120 ? 3.867 12.976 7.969 1.00 70.12 120 SER A N 1
ATOM 983 C CA . SER A 1 120 ? 2.769 13.845 7.516 1.00 70.12 120 SER A CA 1
ATOM 984 C C . SER A 1 120 ? 1.949 13.246 6.369 1.00 70.12 120 SER A C 1
ATOM 986 O O . SER A 1 120 ? 0.778 13.582 6.196 1.00 70.12 120 SER A O 1
ATOM 988 N N . THR A 1 121 ? 2.518 12.304 5.609 1.00 73.00 121 THR A N 1
ATOM 989 C CA . THR A 1 121 ? 1.774 11.573 4.578 1.00 73.00 121 THR A CA 1
ATOM 990 C C . THR A 1 121 ? 0.664 10.743 5.212 1.00 73.00 121 THR A C 1
ATOM 992 O O . THR A 1 121 ? -0.478 10.732 4.757 1.00 73.00 121 THR A O 1
ATOM 995 N N . PHE A 1 122 ? 0.969 10.085 6.326 1.00 77.62 122 PHE A N 1
ATOM 996 C CA . PHE A 1 122 ? 0.017 9.198 6.978 1.00 77.62 122 PHE A CA 1
ATOM 997 C C . PHE A 1 122 ? -0.965 9.933 7.903 1.00 77.62 122 PHE A C 1
ATOM 999 O O . PHE A 1 122 ? -1.979 9.351 8.274 1.00 77.62 122 PHE A O 1
ATOM 1006 N N . GLU A 1 123 ? -0.756 11.220 8.206 1.00 78.06 123 GLU A N 1
ATOM 1007 C CA . GLU A 1 123 ? -1.786 12.065 8.845 1.00 78.06 123 GLU A CA 1
ATOM 1008 C C . GLU A 1 123 ? -3.047 12.175 7.973 1.00 78.06 123 GLU A C 1
ATOM 1010 O O . GLU A 1 123 ? -4.171 12.219 8.467 1.00 78.06 123 GLU A O 1
ATOM 1015 N N . THR A 1 124 ? -2.887 12.159 6.650 1.00 75.88 124 THR A N 1
ATOM 1016 C CA . THR A 1 124 ? -4.023 12.176 5.719 1.00 75.88 124 THR A CA 1
ATOM 1017 C C . THR A 1 124 ? -4.814 10.863 5.766 1.00 75.88 124 THR A C 1
ATOM 1019 O O . THR A 1 124 ? -6.042 10.867 5.661 1.00 75.88 124 THR A O 1
ATOM 1022 N N . PHE A 1 125 ? -4.120 9.738 5.956 1.00 79.94 125 PHE A N 1
ATOM 1023 C CA . PHE A 1 125 ? -4.750 8.442 6.198 1.00 79.94 125 PHE A CA 1
ATOM 1024 C C . PHE A 1 125 ? -5.470 8.418 7.552 1.00 79.94 125 PHE A C 1
ATOM 1026 O O . PHE A 1 125 ? -6.605 7.961 7.639 1.00 79.94 125 PHE A O 1
ATOM 1033 N N . GLU A 1 126 ? -4.858 8.991 8.586 1.00 80.75 126 GLU A N 1
ATOM 1034 C CA . GLU A 1 126 ? -5.461 9.163 9.908 1.00 80.75 126 GLU A CA 1
ATOM 1035 C C . GLU A 1 126 ? -6.792 9.934 9.840 1.00 80.75 126 GLU A C 1
ATOM 1037 O O . GLU A 1 126 ? -7.785 9.489 10.411 1.00 80.75 126 GLU A O 1
ATOM 1042 N N . GLN A 1 127 ? -6.884 11.009 9.047 1.00 80.56 127 GLN A N 1
ATOM 1043 C CA . GLN A 1 127 ? -8.158 11.716 8.844 1.00 80.56 127 GLN A CA 1
ATOM 1044 C C . GLN A 1 127 ? -9.247 10.838 8.207 1.00 80.56 127 GLN A C 1
ATOM 1046 O O . GLN A 1 127 ? -10.416 10.973 8.559 1.00 80.56 127 GLN A O 1
ATOM 1051 N N . LEU A 1 128 ? -8.894 9.924 7.296 1.00 79.88 128 LEU A N 1
ATOM 1052 C CA . LEU A 1 128 ? -9.850 8.952 6.746 1.00 79.88 128 LEU A CA 1
ATOM 1053 C C . LEU A 1 128 ? -10.282 7.925 7.795 1.00 79.88 128 LEU A C 1
ATOM 1055 O O . LEU A 1 128 ? -11.435 7.499 7.795 1.00 79.88 128 LEU A O 1
ATOM 1059 N N . LEU A 1 129 ? -9.383 7.536 8.704 1.00 80.88 129 LEU A N 1
ATOM 1060 C CA . LEU A 1 129 ? -9.727 6.635 9.801 1.00 80.88 129 LEU A CA 1
ATOM 1061 C C . LEU A 1 129 ? -10.706 7.268 10.799 1.00 80.88 129 LEU A C 1
ATOM 1063 O O . LEU A 1 129 ? -11.528 6.552 11.360 1.00 80.88 129 LEU A O 1
ATOM 1067 N N . LEU A 1 130 ? -10.634 8.586 11.003 1.00 79.06 130 LEU A N 1
ATOM 1068 C CA . LEU A 1 130 ? -11.471 9.323 11.958 1.00 79.06 130 LEU A CA 1
ATOM 1069 C C . LEU A 1 130 ? -12.884 9.646 11.454 1.00 79.06 130 LEU A C 1
ATOM 1071 O O . LEU A 1 130 ? -13.741 10.013 12.251 1.00 79.06 130 LEU A O 1
ATOM 1075 N N . LYS A 1 131 ? -13.138 9.530 10.148 1.00 69.56 131 LYS A N 1
ATOM 1076 C CA . LYS A 1 131 ? -14.480 9.715 9.567 1.00 69.56 131 LYS A CA 1
ATOM 1077 C C . LYS A 1 131 ? -15.367 8.466 9.648 1.00 69.56 131 LYS A C 1
ATOM 1079 O O . LYS A 1 131 ? -16.486 8.484 9.140 1.00 69.56 131 LYS A O 1
ATOM 1084 N N . LYS A 1 132 ? -14.840 7.391 10.233 1.00 59.06 132 LYS A N 1
ATOM 1085 C CA . LYS A 1 132 ? -15.519 6.107 10.426 1.00 59.06 132 LYS A CA 1
ATOM 1086 C C . LYS A 1 132 ? -16.574 6.147 11.526 1.00 59.06 132 LYS A C 1
ATOM 1088 O O . LYS A 1 132 ? -16.390 6.908 12.500 1.00 59.06 132 LYS A O 1
#

Nearest PDB structures (foldseek):
  5u35-assembly1_B  TM=4.187E-01  e=2.977E+00  synthetic construct

Secondary structure (DSSP, 8-state):
--HHHHHHHHHHHHHHHHHHHHHHHTTT-EEEEEEEEEE-TTTTT----S--BSSHHHHHHHSTT-----EEEEEEEEEETTEEEEEEEEEESS-SS-EEEEEGGGTEEEEES-----HHHHHHHHHHHHT-